Protein AF-A0A4P9VKA1-F1 (afdb_monomer_lite)

Foldseek 3Di:
DPDPPDWDWDADPVGRVDIDTDPDDDDPDDPVVVVLVVVVVVVVVVCVVVDVPDFKDKSCVVPVDDVVPDDIDMDGDDDDD

Structure (mmCIF, N/CA/C/O backbone):
data_AF-A0A4P9VKA1-F1
#
_entry.id   AF-A0A4P9VKA1-F1
#
loop_
_atom_site.group_PDB
_atom_site.id
_atom_site.type_symbol
_atom_site.label_atom_id
_atom_site.label_alt_id
_atom_site.label_comp_id
_atom_site.label_asym_id
_atom_site.label_entity_id
_atom_site.label_seq_id
_atom_site.pdbx_PDB_ins_code
_atom_site.Cartn_x
_atom_site.Cartn_y
_atom_site.Cartn_z
_atom_site.occupancy
_atom_site.B_iso_or_equiv
_atom_site.auth_seq_id
_atom_site.auth_comp_id
_atom_site.auth_asym_id
_atom_site.auth_atom_id
_atom_site.pdbx_PDB_model_num
ATOM 1 N N . MET A 1 1 ? -12.075 21.206 8.417 1.00 48.03 1 MET A N 1
ATOM 2 C CA . MET A 1 1 ? -11.612 20.006 7.695 1.00 48.03 1 MET A CA 1
ATOM 3 C C . MET A 1 1 ? -11.144 19.051 8.769 1.00 48.03 1 MET A C 1
ATOM 5 O O . MET A 1 1 ? -10.291 19.456 9.546 1.00 48.03 1 MET A O 1
ATOM 9 N N . SER A 1 2 ? -11.793 17.899 8.935 1.00 49.06 2 SER A N 1
ATOM 10 C CA . SER A 1 2 ? -11.327 16.887 9.886 1.00 49.06 2 SER A CA 1
ATOM 11 C C . SER A 1 2 ? -9.935 16.429 9.450 1.00 49.06 2 SER A C 1
ATOM 13 O O . SER A 1 2 ? -9.723 16.136 8.274 1.00 49.06 2 SER A O 1
ATOM 15 N N . GLU A 1 3 ? -8.968 16.443 10.365 1.00 57.94 3 GLU A N 1
ATOM 16 C CA . GLU A 1 3 ? -7.640 15.884 10.119 1.00 57.94 3 GLU A CA 1
ATOM 17 C C . GLU A 1 3 ? -7.779 14.382 9.853 1.00 57.94 3 GLU A C 1
ATOM 19 O O . GLU A 1 3 ? -7.901 13.576 10.773 1.00 57.94 3 GLU A O 1
ATOM 24 N N . GLN A 1 4 ? -7.749 13.974 8.588 1.00 56.69 4 GLN A N 1
ATOM 25 C CA . GLN A 1 4 ? -7.417 12.599 8.247 1.00 56.69 4 GLN A CA 1
ATOM 26 C C . GLN A 1 4 ? -5.962 12.568 7.795 1.00 56.69 4 GLN A C 1
ATOM 28 O O . GLN A 1 4 ? -5.638 12.800 6.636 1.00 56.69 4 GLN A O 1
ATOM 33 N N . SER A 1 5 ? -5.073 12.312 8.757 1.00 69.56 5 SER A N 1
ATOM 34 C CA . SER A 1 5 ? -3.674 11.990 8.482 1.00 69.56 5 SER A CA 1
ATOM 35 C C . SER A 1 5 ? -3.630 10.598 7.853 1.00 69.56 5 SER A C 1
ATOM 37 O O . SER A 1 5 ? -3.707 9.589 8.560 1.00 69.56 5 SER A O 1
ATOM 39 N N . MET A 1 6 ? -3.628 10.543 6.518 1.00 86.38 6 MET A N 1
ATOM 40 C CA . MET A 1 6 ? -3.160 9.367 5.787 1.00 86.38 6 MET A CA 1
ATOM 41 C C . MET A 1 6 ? -1.785 9.005 6.347 1.00 86.38 6 MET A C 1
ATOM 43 O O . MET A 1 6 ? -0.914 9.868 6.455 1.00 86.38 6 MET A O 1
ATOM 47 N N . LYS A 1 7 ? -1.601 7.737 6.703 1.00 91.75 7 LYS A N 1
ATOM 48 C CA . LYS A 1 7 ? -0.308 7.211 7.128 1.00 91.75 7 LYS A CA 1
ATOM 49 C C . LYS A 1 7 ? 0.231 6.292 6.051 1.00 91.75 7 LYS A C 1
ATOM 51 O O . LYS A 1 7 ? -0.526 5.535 5.450 1.00 91.75 7 LYS A O 1
ATOM 56 N N . ILE A 1 8 ? 1.533 6.375 5.829 1.00 93.25 8 ILE A N 1
ATOM 57 C CA . ILE A 1 8 ? 2.264 5.472 4.950 1.00 93.25 8 ILE A CA 1
ATOM 58 C C . ILE A 1 8 ? 3.127 4.610 5.858 1.00 93.25 8 ILE A C 1
ATOM 60 O O . ILE A 1 8 ? 3.743 5.127 6.791 1.00 93.25 8 ILE A O 1
ATOM 64 N N . PHE A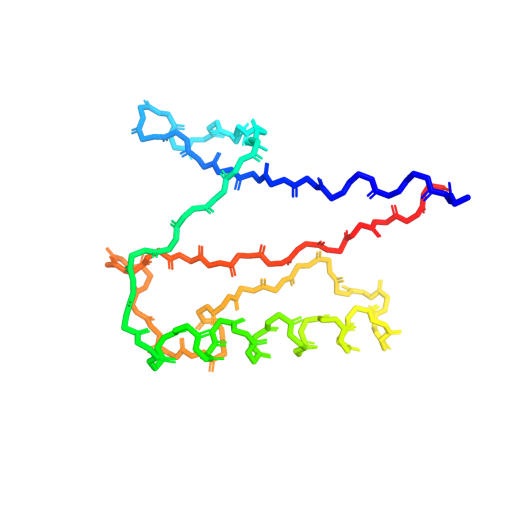 1 9 ? 3.164 3.311 5.591 1.00 93.12 9 PHE A N 1
ATOM 65 C CA . PHE A 1 9 ? 3.996 2.378 6.330 1.00 93.12 9 PHE A CA 1
ATOM 66 C C . PHE A 1 9 ? 4.828 1.530 5.373 1.00 93.12 9 PHE A C 1
ATOM 68 O O . PHE A 1 9 ? 4.396 1.255 4.256 1.00 93.12 9 PHE A O 1
ATOM 75 N N . GLY A 1 10 ? 6.003 1.105 5.826 1.00 91.00 10 GLY A N 1
ATOM 76 C CA . GLY A 1 10 ? 6.867 0.174 5.106 1.00 91.00 10 GLY A CA 1
ATOM 77 C C . GLY A 1 10 ? 7.704 -0.656 6.070 1.00 91.00 10 GLY A C 1
ATOM 78 O O . GLY A 1 10 ? 7.872 -0.280 7.230 1.00 91.00 10 GLY A O 1
ATOM 79 N N . TYR A 1 11 ? 8.218 -1.788 5.604 1.00 87.00 11 TYR A N 1
ATOM 80 C CA . TYR A 1 11 ? 9.091 -2.650 6.398 1.00 87.00 11 TYR A CA 1
ATOM 81 C C . TYR A 1 11 ? 10.555 -2.251 6.234 1.00 87.00 11 TYR A C 1
ATOM 83 O O . TYR A 1 11 ? 10.978 -1.805 5.164 1.00 87.00 11 TYR A O 1
ATOM 91 N N . SER A 1 12 ? 11.332 -2.407 7.304 1.00 82.06 12 SER A N 1
ATOM 92 C CA . SER A 1 12 ? 12.783 -2.256 7.225 1.00 82.06 12 SER A CA 1
ATOM 93 C C . SER A 1 12 ? 13.406 -3.461 6.519 1.00 82.06 12 SER A C 1
ATOM 95 O O . SER A 1 12 ? 13.051 -4.603 6.796 1.00 82.06 12 SER A O 1
ATOM 97 N N . ASN A 1 13 ? 14.402 -3.219 5.666 1.00 77.31 13 ASN A N 1
ATOM 98 C CA . ASN A 1 13 ? 15.213 -4.303 5.103 1.00 77.31 13 ASN A CA 1
ATOM 99 C C . ASN A 1 13 ? 16.107 -4.968 6.164 1.00 77.31 13 ASN A C 1
ATOM 101 O O . ASN A 1 13 ? 16.463 -6.134 6.019 1.00 77.31 13 ASN A O 1
ATOM 105 N N . ASP A 1 14 ? 16.475 -4.227 7.214 1.00 81.88 14 ASP A N 1
ATOM 106 C CA . ASP A 1 14 ? 17.335 -4.719 8.298 1.00 81.88 14 ASP A CA 1
ATOM 107 C C . ASP A 1 14 ? 16.544 -5.485 9.373 1.00 81.88 14 ASP A C 1
ATOM 109 O O . ASP A 1 14 ? 17.123 -6.251 10.142 1.00 81.88 14 ASP A O 1
ATOM 113 N N . ASP A 1 15 ? 15.226 -5.273 9.430 1.00 81.31 15 ASP A N 1
ATOM 114 C CA . ASP A 1 15 ? 14.302 -5.958 10.333 1.00 81.31 15 ASP A CA 1
ATOM 115 C C . ASP A 1 15 ? 12.921 -6.069 9.670 1.00 81.31 15 ASP A C 1
ATOM 117 O O . ASP A 1 15 ? 12.102 -5.147 9.746 1.00 81.31 15 ASP A O 1
ATOM 121 N N . SER A 1 16 ? 12.681 -7.204 9.008 1.00 76.69 16 SER A N 1
ATOM 122 C CA . SER A 1 16 ? 11.460 -7.456 8.232 1.00 76.69 16 SER A CA 1
ATOM 123 C C . SER A 1 16 ? 10.188 -7.512 9.080 1.00 76.69 16 SER A C 1
ATOM 125 O O . SER A 1 16 ? 9.095 -7.474 8.526 1.00 76.69 16 SER A O 1
ATOM 127 N N . GLU A 1 17 ? 10.308 -7.590 10.407 1.00 82.25 17 GLU A N 1
ATOM 128 C CA . GLU A 1 17 ? 9.172 -7.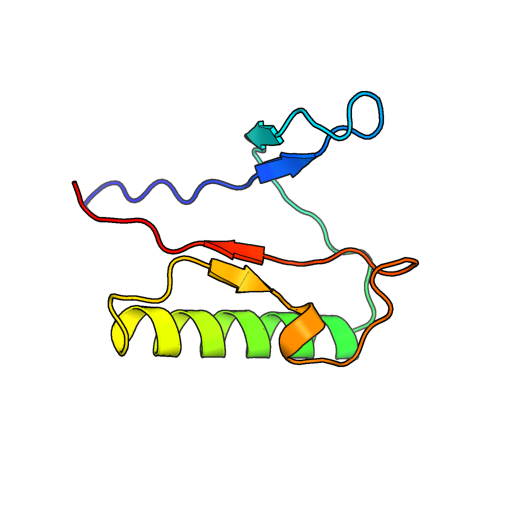610 11.334 1.00 82.25 17 GLU A CA 1
ATOM 129 C C . GLU A 1 17 ? 8.800 -6.202 11.826 1.00 82.25 17 GLU A C 1
ATOM 131 O O . GLU A 1 17 ? 7.703 -5.983 12.347 1.00 82.25 17 GLU A O 1
ATOM 136 N N . THR A 1 18 ? 9.690 -5.219 11.645 1.00 85.31 18 THR A N 1
ATOM 137 C CA . THR A 1 18 ? 9.459 -3.845 12.094 1.00 85.31 18 THR A CA 1
ATOM 138 C C . THR A 1 18 ? 8.812 -3.004 10.994 1.00 85.31 18 THR A C 1
ATOM 140 O O . THR A 1 18 ? 9.441 -2.620 10.005 1.00 85.31 18 THR A O 1
ATOM 143 N N . LEU A 1 19 ? 7.544 -2.656 11.224 1.00 88.25 19 LEU A N 1
ATOM 144 C CA . LEU A 1 19 ? 6.782 -1.696 10.428 1.00 88.25 19 LEU A CA 1
ATOM 145 C C . LEU A 1 19 ? 7.138 -0.254 10.833 1.00 88.25 19 LEU A C 1
ATOM 147 O O . LEU A 1 19 ? 7.026 0.123 12.001 1.00 88.25 19 LEU A O 1
ATOM 151 N N . LEU A 1 20 ? 7.532 0.571 9.865 1.00 91.94 20 LEU A N 1
ATOM 152 C CA . LEU A 1 20 ? 7.951 1.960 10.053 1.00 91.94 20 LEU A CA 1
ATOM 153 C C . LEU A 1 20 ? 6.932 2.930 9.444 1.00 91.94 20 LEU A C 1
ATOM 155 O O . LEU A 1 20 ? 6.520 2.751 8.301 1.00 91.94 20 LEU A O 1
ATOM 159 N N . GLU A 1 21 ? 6.560 3.986 10.176 1.00 92.88 21 GLU A N 1
ATOM 160 C CA . GLU A 1 21 ? 5.768 5.101 9.630 1.00 92.88 21 GLU A CA 1
ATOM 161 C C . GLU A 1 21 ? 6.661 5.985 8.740 1.00 92.88 21 GLU A C 1
ATOM 163 O O . GLU A 1 21 ? 7.721 6.456 9.160 1.00 92.88 21 GLU A O 1
ATOM 168 N N . MET A 1 22 ? 6.233 6.209 7.500 1.00 92.50 22 MET A N 1
ATOM 169 C CA . MET A 1 22 ? 6.980 6.913 6.460 1.00 92.50 22 MET A CA 1
ATOM 170 C C . MET A 1 22 ? 6.340 8.264 6.138 1.00 92.50 22 MET A C 1
ATOM 172 O O . MET A 1 22 ? 5.127 8.443 6.232 1.00 92.50 22 MET A O 1
ATOM 176 N N . LYS A 1 23 ? 7.165 9.222 5.701 1.00 93.38 23 LYS A N 1
ATOM 177 C CA . LYS A 1 23 ? 6.691 10.534 5.226 1.00 93.38 23 LYS A CA 1
ATOM 178 C C . LYS A 1 23 ? 6.377 10.567 3.731 1.00 93.38 23 LYS A C 1
ATOM 180 O O . LYS A 1 23 ? 5.629 11.435 3.297 1.00 93.38 23 LYS A O 1
ATOM 185 N N . GLU A 1 24 ? 6.967 9.663 2.955 1.00 92.31 24 GLU A N 1
ATOM 186 C CA . GLU A 1 24 ? 6.843 9.615 1.498 1.00 92.31 24 GLU A CA 1
ATOM 187 C C . GLU A 1 24 ? 6.997 8.183 0.976 1.00 92.31 24 GLU A C 1
ATOM 189 O O . GLU A 1 24 ? 7.616 7.345 1.631 1.00 92.31 24 GLU A O 1
ATOM 194 N N . VAL A 1 25 ? 6.454 7.922 -0.214 1.00 92.19 25 VAL A N 1
ATOM 195 C CA . VAL A 1 25 ? 6.640 6.686 -0.987 1.00 92.19 25 VAL A CA 1
ATOM 196 C C . VAL A 1 25 ? 6.971 7.056 -2.433 1.00 92.19 25 VAL A C 1
ATOM 198 O O . VAL A 1 25 ? 6.408 8.006 -2.975 1.00 92.19 25 VAL A O 1
ATOM 201 N N . SER A 1 26 ? 7.899 6.329 -3.055 1.00 94.50 26 SER A N 1
ATOM 202 C CA . SER A 1 26 ? 8.276 6.500 -4.464 1.00 94.50 26 SER A CA 1
ATOM 203 C C . SER A 1 26 ? 8.159 5.169 -5.199 1.00 94.50 26 SER A C 1
ATOM 205 O O . SER A 1 26 ? 8.676 4.162 -4.724 1.00 94.50 26 SER A O 1
ATOM 207 N N . PHE A 1 27 ? 7.528 5.173 -6.374 1.00 93.44 27 PHE A N 1
ATOM 208 C CA . PHE A 1 27 ? 7.392 3.990 -7.225 1.00 93.44 27 PHE A CA 1
ATOM 209 C C . PHE A 1 27 ? 8.392 4.040 -8.382 1.00 93.44 27 PHE A C 1
ATOM 211 O O . PHE A 1 27 ? 8.355 4.957 -9.204 1.00 93.44 27 PHE A O 1
ATOM 218 N N . LEU A 1 28 ? 9.262 3.032 -8.473 1.00 94.75 28 LEU A N 1
ATOM 219 C CA . LEU A 1 28 ? 10.069 2.774 -9.663 1.00 94.75 28 LEU A CA 1
ATOM 220 C C . LEU A 1 28 ? 9.355 1.718 -10.510 1.00 94.75 28 LEU A C 1
ATOM 222 O O . LEU A 1 28 ? 9.517 0.525 -10.282 1.00 94.75 28 LEU A O 1
ATOM 226 N N . ALA A 1 29 ? 8.538 2.163 -11.461 1.00 91.94 29 ALA A N 1
ATOM 227 C CA . ALA A 1 29 ? 7.670 1.279 -12.229 1.00 91.94 29 ALA A CA 1
ATOM 228 C C . ALA A 1 29 ? 7.444 1.789 -13.660 1.00 91.94 29 ALA A C 1
ATOM 230 O O . ALA A 1 29 ? 7.689 2.958 -13.974 1.00 91.94 29 ALA A O 1
ATOM 231 N N . THR A 1 30 ? 6.968 0.909 -14.543 1.00 95.00 30 THR A N 1
ATOM 232 C CA . THR A 1 30 ? 6.534 1.302 -15.890 1.00 95.00 30 THR A CA 1
ATOM 233 C C . THR A 1 30 ? 5.194 2.049 -15.825 1.00 95.00 30 THR A C 1
ATOM 235 O O . THR A 1 30 ? 4.447 1.910 -14.855 1.00 95.00 30 THR A O 1
ATOM 238 N N . PRO A 1 31 ? 4.820 2.807 -16.874 1.00 97.38 31 PRO A N 1
ATOM 239 C CA . PRO A 1 31 ? 3.504 3.444 -16.935 1.00 97.38 31 PRO A CA 1
ATOM 240 C C . PRO A 1 31 ? 2.317 2.474 -16.855 1.00 97.38 31 PRO A C 1
ATOM 242 O O . PRO A 1 31 ? 1.221 2.904 -16.524 1.00 97.38 31 PRO A O 1
ATOM 245 N N . GLU A 1 32 ? 2.503 1.204 -17.215 1.00 94.81 32 GLU A N 1
ATOM 246 C CA . GLU A 1 32 ? 1.472 0.166 -17.110 1.00 94.81 32 GLU A CA 1
ATOM 247 C C . GLU A 1 32 ? 1.211 -0.191 -15.648 1.00 94.81 32 GLU A C 1
ATOM 249 O O . GLU A 1 32 ? 0.103 0.026 -15.171 1.00 94.81 32 GLU A O 1
ATOM 254 N N . ILE A 1 33 ? 2.261 -0.554 -14.907 1.00 93.50 33 ILE A N 1
ATOM 255 C CA . ILE A 1 33 ? 2.172 -0.851 -13.472 1.00 93.50 33 ILE A CA 1
ATOM 256 C C . ILE A 1 33 ? 1.622 0.346 -12.683 1.00 93.50 33 ILE A C 1
ATOM 258 O O . ILE A 1 33 ? 0.808 0.183 -11.782 1.00 93.50 33 ILE A O 1
ATOM 262 N N . LEU A 1 34 ? 2.000 1.582 -13.038 1.00 95.94 34 LEU A N 1
ATOM 263 C CA . LEU A 1 34 ? 1.438 2.773 -12.386 1.00 95.94 34 LEU A CA 1
ATOM 264 C C . LEU A 1 34 ? -0.081 2.909 -12.589 1.00 95.94 34 LEU A C 1
ATOM 266 O O . LEU A 1 34 ? -0.762 3.432 -11.707 1.00 95.94 34 LEU A O 1
ATOM 270 N N . ARG A 1 35 ? -0.620 2.463 -13.734 1.00 96.69 35 ARG A N 1
ATOM 271 C CA . ARG A 1 35 ? -2.074 2.441 -13.962 1.00 96.69 35 ARG A CA 1
ATOM 272 C C . ARG A 1 35 ? -2.739 1.338 -13.154 1.00 96.69 35 ARG A C 1
ATOM 274 O O . ARG A 1 35 ? -3.758 1.618 -12.541 1.00 96.69 35 ARG A O 1
ATOM 281 N N . GLU A 1 36 ? -2.141 0.154 -13.089 1.00 95.38 36 GLU A N 1
ATOM 282 C CA . GLU A 1 36 ? -2.650 -0.946 -12.261 1.00 95.38 36 GLU A CA 1
ATOM 283 C C . GLU A 1 36 ? -2.693 -0.553 -10.778 1.00 95.38 36 GLU A C 1
ATOM 285 O O . GLU A 1 36 ? -3.704 -0.768 -10.114 1.00 95.38 36 GLU A O 1
ATOM 290 N N . ILE A 1 37 ? -1.651 0.110 -10.257 1.00 95.44 37 ILE A N 1
ATOM 291 C CA . ILE A 1 37 ? -1.645 0.639 -8.880 1.00 95.44 37 ILE A CA 1
ATOM 292 C C . ILE A 1 37 ? -2.795 1.634 -8.682 1.00 95.44 37 ILE A C 1
ATOM 294 O O . ILE A 1 37 ? -3.477 1.599 -7.659 1.00 95.44 37 ILE A O 1
ATOM 298 N N . ALA A 1 38 ? -3.037 2.524 -9.649 1.00 96.62 38 ALA A N 1
ATOM 299 C CA . ALA A 1 38 ? -4.151 3.463 -9.566 1.00 96.62 38 ALA A CA 1
ATOM 300 C C . ALA A 1 38 ? -5.511 2.742 -9.579 1.00 96.62 38 ALA A C 1
ATOM 302 O O . ALA A 1 38 ? -6.380 3.077 -8.777 1.00 96.62 38 ALA A O 1
ATOM 303 N N . GLU A 1 39 ? -5.687 1.741 -10.444 1.00 97.12 39 GLU A N 1
ATOM 304 C CA . GLU A 1 39 ? -6.896 0.912 -10.509 1.00 97.12 39 GLU A CA 1
ATOM 305 C C . GLU A 1 39 ? -7.138 0.157 -9.198 1.00 97.12 39 GLU A C 1
ATOM 307 O O . GLU A 1 39 ? -8.256 0.165 -8.684 1.00 97.12 39 GLU A O 1
ATOM 312 N N . PHE A 1 40 ? -6.086 -0.409 -8.607 1.00 96.56 40 PHE A N 1
ATOM 313 C CA . PHE A 1 40 ? -6.141 -1.031 -7.289 1.00 96.56 40 PHE A CA 1
ATOM 314 C C . PHE A 1 40 ? -6.610 -0.055 -6.208 1.00 96.56 40 PHE A C 1
ATOM 316 O O . PHE A 1 40 ? -7.556 -0.356 -5.487 1.00 96.56 40 PHE A O 1
ATOM 323 N N . LEU A 1 41 ? -6.005 1.134 -6.112 1.00 96.25 41 LEU A N 1
ATOM 324 C CA . LEU A 1 41 ? -6.380 2.121 -5.094 1.00 96.25 41 LEU A CA 1
ATOM 325 C C . LEU A 1 41 ? -7.844 2.567 -5.231 1.00 96.25 41 LEU A C 1
ATOM 327 O O . LEU A 1 41 ? -8.522 2.761 -4.219 1.00 96.25 41 LEU A O 1
ATOM 331 N N . MET A 1 42 ? -8.340 2.695 -6.465 1.00 97.06 42 MET A N 1
ATOM 332 C CA . MET A 1 42 ? -9.749 2.996 -6.734 1.00 97.06 42 MET A CA 1
ATOM 333 C C . MET A 1 42 ? -10.664 1.850 -6.285 1.00 97.06 42 MET A C 1
ATOM 335 O O . MET A 1 42 ? -11.628 2.091 -5.558 1.00 97.06 42 MET A O 1
ATOM 339 N N . ALA A 1 43 ? -10.335 0.605 -6.642 1.00 95.88 43 ALA A N 1
ATOM 340 C CA . ALA A 1 43 ? -11.100 -0.572 -6.228 1.00 95.88 43 ALA A CA 1
ATOM 341 C C . ALA A 1 43 ? -11.118 -0.740 -4.698 1.00 95.88 43 ALA A C 1
ATOM 343 O O . ALA A 1 43 ? -12.151 -1.081 -4.117 1.00 95.88 43 ALA A O 1
ATOM 344 N N . SER A 1 44 ? -10.000 -0.453 -4.028 1.00 95.81 44 SER A N 1
ATOM 345 C CA . SER A 1 44 ? -9.915 -0.485 -2.570 1.00 95.81 44 SER A CA 1
ATOM 346 C C . SER A 1 44 ? -10.822 0.544 -1.909 1.00 95.81 44 SER A C 1
ATOM 348 O O . SER A 1 44 ? -11.507 0.208 -0.943 1.00 95.81 44 SER A O 1
ATOM 350 N N . ALA A 1 45 ? -10.877 1.771 -2.436 1.00 95.06 45 ALA A N 1
ATOM 351 C CA . ALA A 1 45 ? -11.788 2.798 -1.934 1.00 95.06 45 ALA A CA 1
ATOM 352 C C . ALA A 1 45 ? -13.254 2.340 -2.037 1.00 95.06 45 ALA A C 1
ATOM 354 O O . ALA A 1 45 ? -13.962 2.317 -1.029 1.00 95.06 45 ALA A O 1
ATOM 355 N N . GLU A 1 46 ? -13.678 1.864 -3.213 1.00 95.75 46 GLU A N 1
ATOM 356 C CA . GLU A 1 46 ? -15.035 1.339 -3.431 1.00 95.75 46 GLU A CA 1
ATOM 357 C C . GLU A 1 46 ? -15.358 0.163 -2.493 1.00 95.75 46 GLU A C 1
ATOM 359 O O . GLU A 1 46 ? -16.469 0.040 -1.956 1.00 95.75 46 GLU A O 1
ATOM 364 N N . LYS A 1 47 ? -14.381 -0.719 -2.254 1.00 95.06 47 LYS A N 1
ATOM 365 C CA . LYS A 1 47 ? -14.564 -1.870 -1.372 1.00 95.06 47 LYS A CA 1
ATOM 366 C C . LYS A 1 47 ? -14.677 -1.460 0.095 1.00 95.06 47 LYS A C 1
ATOM 368 O O . LYS A 1 47 ? -15.542 -1.983 0.795 1.00 95.06 47 LYS A O 1
ATOM 373 N N . PHE A 1 48 ? -13.859 -0.517 0.559 1.00 93.94 48 PHE A N 1
ATOM 374 C CA . PHE A 1 48 ? -13.940 -0.003 1.926 1.00 93.94 48 PHE A CA 1
ATOM 375 C C . PHE A 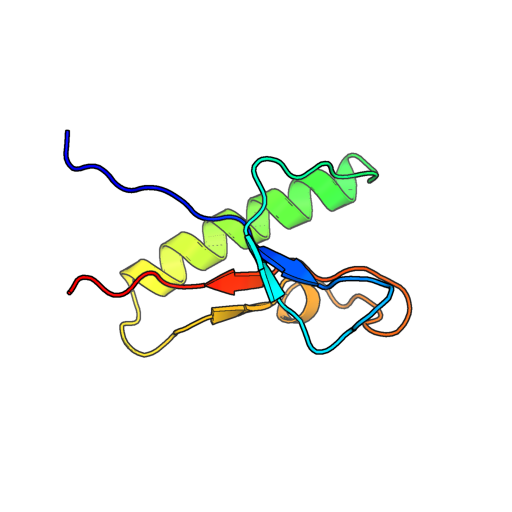1 48 ? -15.233 0.775 2.186 1.00 93.94 48 PHE A C 1
ATOM 377 O O . PHE A 1 48 ? -15.741 0.722 3.305 1.00 93.94 48 PHE A O 1
ATOM 384 N N . GLU A 1 49 ? -15.796 1.452 1.187 1.00 93.19 49 GLU A N 1
ATOM 385 C CA . GLU A 1 49 ? -17.095 2.127 1.303 1.00 93.19 49 GLU A CA 1
ATOM 386 C C . GLU A 1 49 ? -18.268 1.137 1.366 1.00 93.19 49 GLU A C 1
ATOM 388 O O . GLU A 1 49 ? -19.231 1.349 2.104 1.00 93.19 49 GLU A O 1
ATOM 393 N N . SER A 1 50 ? -18.191 0.044 0.602 1.00 94.00 50 SER A N 1
ATOM 394 C CA . SER A 1 50 ? -19.290 -0.920 0.461 1.00 94.00 50 SER A CA 1
ATOM 395 C C . SER A 1 50 ? -19.280 -2.060 1.485 1.00 94.00 50 SER A C 1
ATOM 397 O O . SER A 1 50 ? -20.330 -2.655 1.740 1.00 94.00 50 SER A O 1
ATOM 399 N N . ASP A 1 51 ? -18.129 -2.380 2.081 1.00 90.88 51 ASP A N 1
ATOM 400 C CA . ASP A 1 51 ? -17.962 -3.518 2.984 1.00 90.88 51 ASP A CA 1
ATOM 401 C C . ASP A 1 51 ? -17.216 -3.132 4.270 1.00 90.88 51 ASP A C 1
ATOM 403 O O . ASP A 1 51 ? -16.015 -2.851 4.292 1.00 90.88 51 ASP A O 1
ATOM 407 N N . ASN A 1 52 ? -17.938 -3.155 5.390 1.00 84.12 52 ASN A N 1
ATOM 408 C CA . ASN A 1 52 ? -17.379 -2.849 6.707 1.00 84.12 52 ASN A CA 1
ATOM 409 C C . ASN A 1 52 ? -16.534 -3.971 7.315 1.00 84.12 52 ASN A C 1
ATOM 411 O O . ASN A 1 52 ? -15.993 -3.771 8.395 1.00 84.12 52 ASN A O 1
ATOM 415 N N . LYS A 1 53 ? -16.420 -5.125 6.651 1.00 89.19 53 LYS A N 1
ATOM 416 C CA . LYS A 1 53 ? -15.611 -6.254 7.128 1.00 89.19 53 LYS A CA 1
ATOM 417 C C . LYS A 1 53 ? -14.258 -6.377 6.433 1.00 89.19 53 LYS A C 1
ATOM 419 O O . LYS A 1 53 ? -13.507 -7.289 6.762 1.00 89.19 53 LYS A O 1
ATOM 424 N N . VAL A 1 54 ? -13.974 -5.534 5.440 1.00 90.69 54 VAL A N 1
ATOM 425 C CA . VAL A 1 54 ? -12.669 -5.535 4.776 1.00 90.69 54 VAL A CA 1
ATOM 426 C C . VAL A 1 54 ? -11.746 -4.558 5.482 1.00 90.69 54 VAL A C 1
ATOM 428 O O . VAL A 1 54 ? -11.970 -3.348 5.443 1.00 90.69 54 VAL A O 1
ATOM 431 N N . ASP A 1 55 ? -10.696 -5.111 6.083 1.00 91.62 55 ASP A N 1
ATOM 432 C CA . ASP A 1 55 ? -9.705 -4.351 6.844 1.00 91.62 55 ASP A CA 1
ATOM 433 C C . ASP A 1 55 ? -8.493 -3.959 5.989 1.00 91.62 55 ASP A C 1
ATOM 435 O O . ASP A 1 55 ? -7.889 -2.913 6.209 1.00 91.62 55 ASP A O 1
ATOM 439 N N . HIS A 1 56 ? -8.130 -4.776 5.000 1.00 94.56 56 HIS A N 1
ATOM 440 C CA . HIS A 1 56 ? -7.037 -4.498 4.071 1.00 94.56 56 HIS A CA 1
ATOM 441 C C . HIS A 1 56 ? -7.221 -5.257 2.755 1.00 94.56 56 HIS A C 1
ATOM 443 O O . HIS A 1 56 ? -7.981 -6.223 2.680 1.00 94.56 56 HIS A O 1
ATOM 449 N N . LEU A 1 57 ? -6.527 -4.794 1.720 1.00 95.50 57 LEU A N 1
ATOM 450 C CA . LEU A 1 57 ? -6.458 -5.414 0.398 1.00 95.50 57 LEU A CA 1
ATOM 451 C C . LEU A 1 57 ? -5.017 -5.341 -0.096 1.00 95.50 57 LEU A C 1
ATOM 453 O O . LEU A 1 57 ? -4.359 -4.318 0.118 1.00 95.50 57 LEU A O 1
ATOM 457 N N . HIS A 1 58 ? -4.560 -6.399 -0.760 1.00 94.94 58 HIS A N 1
ATOM 458 C CA . HIS A 1 58 ? -3.226 -6.488 -1.345 1.00 94.94 58 HIS A CA 1
ATOM 459 C C . HIS A 1 58 ? -3.291 -6.290 -2.858 1.00 94.94 58 HIS A C 1
ATOM 461 O O . HIS A 1 58 ? -4.158 -6.864 -3.512 1.00 94.94 58 HIS A O 1
ATOM 467 N N . PHE A 1 59 ? -2.367 -5.520 -3.428 1.00 94.50 59 PHE A N 1
ATOM 468 C CA . PHE A 1 59 ? -2.280 -5.301 -4.874 1.00 94.50 59 PHE A CA 1
ATOM 469 C C . PHE A 1 59 ? -2.085 -6.620 -5.634 1.00 94.50 59 PHE A C 1
ATOM 471 O O . PHE A 1 59 ? -2.732 -6.851 -6.659 1.00 94.50 59 PHE A O 1
ATOM 478 N N . GLN A 1 60 ? -1.277 -7.525 -5.076 1.00 91.31 60 GLN A N 1
ATOM 479 C CA . GLN A 1 60 ? -1.015 -8.842 -5.664 1.00 91.31 60 GLN A CA 1
ATOM 480 C C . GLN A 1 60 ? -2.247 -9.751 -5.805 1.00 91.31 60 GLN A C 1
ATOM 482 O O . GLN A 1 60 ? -2.247 -10.650 -6.644 1.00 91.31 60 GLN A O 1
ATOM 487 N N . ASP A 1 61 ? -3.311 -9.515 -5.028 1.00 89.12 61 ASP A N 1
ATOM 488 C CA . ASP A 1 61 ? -4.552 -10.295 -5.133 1.00 89.12 61 ASP A CA 1
ATOM 489 C C . ASP A 1 61 ? -5.344 -9.943 -6.408 1.00 89.12 61 ASP A C 1
ATOM 491 O O . ASP A 1 61 ? -6.182 -10.726 -6.862 1.00 89.12 61 ASP A O 1
ATOM 495 N N . PHE A 1 62 ? -5.098 -8.761 -6.984 1.00 86.06 62 PHE A N 1
ATOM 496 C CA . PHE A 1 62 ? -5.819 -8.225 -8.144 1.00 86.06 62 PHE A CA 1
ATOM 497 C C . PHE A 1 62 ? -5.054 -8.447 -9.444 1.00 86.06 62 PHE A C 1
ATOM 499 O O . PHE A 1 62 ? -5.638 -8.807 -10.468 1.00 86.06 62 PHE A O 1
ATOM 506 N N . PHE A 1 63 ? -3.743 -8.241 -9.394 1.00 84.25 63 PHE A N 1
ATOM 507 C CA . PHE A 1 63 ? -2.848 -8.341 -10.532 1.00 84.25 63 PHE A CA 1
ATOM 508 C C . PHE A 1 63 ? -1.833 -9.415 -10.172 1.00 84.25 63 PHE A C 1
ATOM 510 O O . PHE A 1 63 ? -1.057 -9.227 -9.248 1.00 84.25 63 PHE A O 1
ATOM 517 N N . ASN A 1 64 ? -1.911 -10.569 -10.840 1.00 75.44 64 ASN A N 1
ATOM 518 C CA . ASN A 1 64 ? -1.170 -11.803 -10.550 1.00 75.44 64 ASN A CA 1
ATOM 519 C C . ASN A 1 64 ? 0.363 -11.623 -10.674 1.00 75.44 64 ASN A C 1
ATOM 521 O O . ASN A 1 64 ? 0.975 -12.119 -11.624 1.00 75.44 64 ASN A O 1
ATOM 525 N N . ILE A 1 65 ? 0.958 -10.888 -9.734 1.00 80.38 65 ILE A N 1
ATOM 526 C CA . ILE A 1 65 ? 2.393 -10.621 -9.599 1.00 80.38 65 ILE A CA 1
ATOM 527 C C . ILE A 1 65 ? 3.057 -11.691 -8.734 1.00 80.38 65 ILE A C 1
ATOM 529 O O . ILE A 1 65 ? 2.384 -12.451 -8.035 1.00 80.38 65 ILE A O 1
ATOM 533 N N . ASN A 1 66 ? 4.387 -11.783 -8.798 1.00 79.69 66 ASN A N 1
ATOM 534 C CA . ASN A 1 66 ? 5.116 -12.768 -8.009 1.00 79.69 66 ASN A CA 1
ATOM 535 C C . ASN A 1 66 ? 5.515 -12.170 -6.645 1.00 79.69 66 ASN A C 1
ATOM 537 O O . ASN A 1 66 ? 6.424 -11.340 -6.616 1.00 79.69 66 ASN A O 1
ATOM 541 N N . PRO A 1 67 ? 4.936 -12.628 -5.517 1.00 73.19 67 PRO A N 1
ATOM 542 C CA . PRO A 1 67 ? 5.223 -12.082 -4.186 1.00 73.19 67 PRO A CA 1
ATOM 543 C C . PRO A 1 67 ? 6.673 -12.290 -3.727 1.00 73.19 67 PRO A C 1
ATOM 545 O O . PRO A 1 67 ? 7.131 -11.637 -2.795 1.00 73.19 67 PRO A O 1
ATOM 548 N N . GLU A 1 68 ? 7.409 -13.213 -4.352 1.00 77.44 68 GLU A N 1
ATOM 549 C CA . GLU A 1 68 ? 8.822 -13.452 -4.038 1.00 77.44 68 GLU A CA 1
ATOM 550 C C . GLU A 1 68 ? 9.765 -12.463 -4.744 1.00 77.44 68 GLU A C 1
ATOM 552 O O . GLU A 1 68 ? 10.957 -12.426 -4.435 1.00 77.44 68 GLU A O 1
ATOM 557 N N . ILE A 1 69 ? 9.262 -11.696 -5.718 1.00 79.50 69 ILE A N 1
ATOM 558 C CA . ILE A 1 69 ? 10.075 -10.850 -6.607 1.00 79.50 69 ILE A CA 1
ATOM 559 C C . ILE A 1 69 ? 9.598 -9.397 -6.589 1.00 79.50 69 ILE A C 1
ATOM 561 O O . ILE A 1 69 ? 10.426 -8.485 -6.544 1.00 79.50 69 ILE A O 1
ATOM 565 N N . ASP A 1 70 ? 8.287 -9.182 -6.635 1.00 84.62 70 ASP A N 1
ATOM 566 C CA . A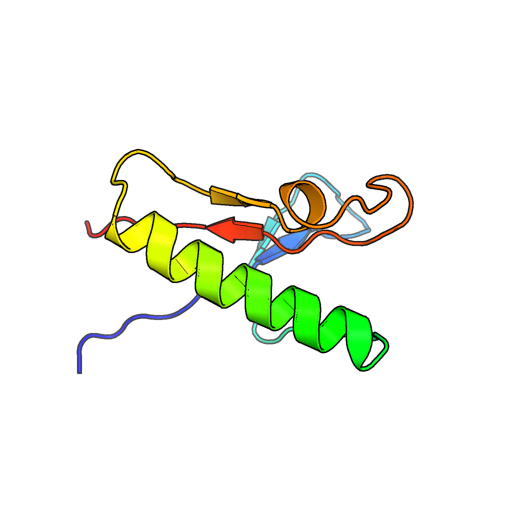SP A 1 70 ? 7.680 -7.869 -6.807 1.00 84.62 7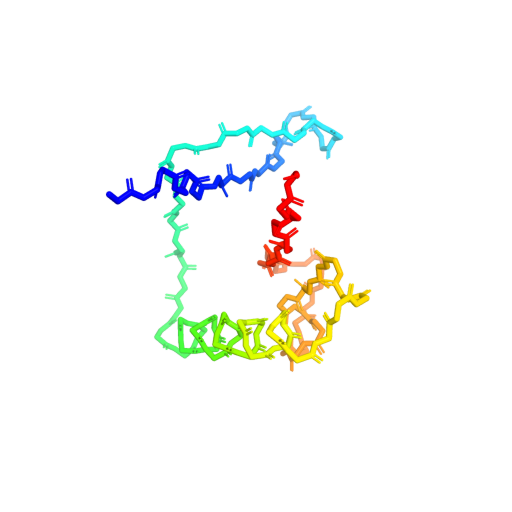0 ASP A CA 1
ATOM 567 C C . ASP A 1 70 ? 7.215 -7.300 -5.455 1.00 84.62 70 ASP A C 1
ATOM 569 O O . ASP A 1 70 ? 6.650 -8.031 -4.638 1.00 84.62 70 ASP A O 1
ATOM 573 N N . PRO A 1 71 ? 7.435 -5.999 -5.185 1.00 87.75 71 PRO A N 1
ATOM 574 C CA . PRO A 1 71 ? 6.926 -5.369 -3.976 1.00 87.75 71 PRO A CA 1
ATOM 575 C C . PRO A 1 71 ? 5.399 -5.276 -4.023 1.00 87.75 71 PRO A C 1
ATOM 577 O O . PRO A 1 71 ? 4.818 -4.911 -5.046 1.00 87.75 71 PRO A O 1
ATOM 580 N N . ASP A 1 72 ? 4.756 -5.532 -2.889 1.00 90.56 72 ASP A N 1
ATOM 581 C CA . ASP A 1 72 ? 3.308 -5.406 -2.759 1.00 90.56 72 ASP A CA 1
ATOM 582 C C . ASP A 1 72 ? 2.897 -3.995 -2.306 1.00 90.56 72 ASP A C 1
ATOM 584 O O . ASP A 1 72 ? 3.625 -3.301 -1.587 1.00 90.56 72 ASP A O 1
ATOM 588 N N . VAL A 1 73 ? 1.700 -3.574 -2.713 1.00 93.19 73 VAL A N 1
ATOM 589 C CA . VAL A 1 73 ? 1.061 -2.334 -2.263 1.00 93.19 73 VAL A CA 1
ATOM 590 C C . VAL A 1 73 ? -0.200 -2.714 -1.507 1.00 93.19 73 VAL A C 1
ATOM 592 O O . VAL A 1 73 ? -1.132 -3.276 -2.072 1.00 93.19 73 VAL A O 1
ATOM 595 N N . ILE A 1 74 ? -0.243 -2.385 -0.219 1.00 94.50 74 ILE A N 1
ATOM 596 C CA . ILE A 1 74 ? -1.346 -2.771 0.660 1.00 94.50 74 ILE A CA 1
ATOM 597 C C . ILE A 1 74 ? -2.152 -1.527 1.013 1.00 94.50 74 ILE A C 1
ATOM 599 O O . ILE A 1 74 ? -1.628 -0.561 1.568 1.00 94.50 74 ILE A O 1
ATOM 603 N N . SER A 1 75 ? -3.448 -1.556 0.718 1.00 95.06 75 SER A N 1
ATOM 604 C CA . SER A 1 75 ? -4.392 -0.557 1.218 1.00 95.06 75 SER A CA 1
ATOM 605 C C . SER A 1 75 ? -5.018 -1.069 2.509 1.00 95.06 75 SER A C 1
ATOM 607 O O . SER A 1 75 ? -5.480 -2.207 2.549 1.00 95.06 75 SER A O 1
ATOM 609 N N . VAL A 1 76 ? -5.053 -0.239 3.551 1.00 94.19 76 VAL A N 1
ATOM 610 C CA . VAL A 1 76 ? -5.601 -0.597 4.868 1.00 94.19 76 VAL A CA 1
ATOM 611 C C . VAL A 1 76 ? -6.727 0.369 5.211 1.00 94.19 76 VAL A C 1
ATOM 613 O O . VAL A 1 76 ? -6.559 1.588 5.117 1.00 94.19 76 VAL A O 1
ATOM 616 N N . LYS A 1 77 ? -7.882 -0.167 5.609 1.00 92.56 77 LYS A N 1
ATOM 617 C CA . LYS A 1 77 ? -9.036 0.630 6.009 1.00 92.56 77 LYS A CA 1
ATOM 618 C C . LYS A 1 77 ? -8.755 1.270 7.361 1.00 92.56 77 LYS A C 1
ATOM 620 O O . LYS A 1 77 ? -8.521 0.592 8.360 1.00 92.56 77 LYS A O 1
ATOM 625 N N . LYS A 1 78 ? -8.813 2.599 7.408 1.00 87.31 78 LYS A N 1
ATOM 626 C CA . LYS A 1 78 ? -8.814 3.326 8.676 1.00 87.31 78 LYS A CA 1
ATOM 627 C C . LYS A 1 78 ? -10.190 3.164 9.318 1.00 87.31 78 LYS A C 1
ATOM 629 O O . LYS A 1 78 ? -11.182 3.619 8.754 1.00 87.31 78 LYS A O 1
ATOM 634 N N . LEU A 1 79 ? -10.245 2.520 10.479 1.00 79.88 79 LEU A N 1
ATOM 635 C CA . LEU A 1 79 ? -11.452 2.512 11.298 1.00 79.88 79 LEU A CA 1
ATOM 636 C C . LEU A 1 79 ? -11.625 3.905 11.917 1.00 79.88 79 LEU A C 1
ATOM 638 O O . LEU A 1 79 ? -10.651 4.515 12.361 1.00 79.88 79 LEU A O 1
ATOM 642 N N . GLU A 1 80 ? -12.844 4.435 11.875 1.00 68.44 80 GLU A N 1
ATOM 643 C CA . GLU A 1 80 ? -13.187 5.618 12.662 1.00 68.44 80 GLU A CA 1
ATOM 644 C C . GLU A 1 80 ? -13.338 5.172 14.124 1.00 68.44 80 GLU A C 1
ATOM 646 O O . GLU A 1 80 ? -14.060 4.208 14.388 1.00 68.44 80 GLU A O 1
ATOM 651 N N . ASP A 1 81 ? -12.602 5.820 15.035 1.00 56.31 81 ASP A N 1
ATOM 652 C CA . ASP A 1 81 ? -12.722 5.620 16.489 1.00 56.31 81 ASP A CA 1
ATOM 653 C C . ASP A 1 81 ? -14.074 6.127 17.025 1.00 56.31 81 ASP A C 1
ATOM 655 O O . ASP A 1 81 ? -14.521 7.217 16.586 1.00 56.31 81 ASP A O 1
#

Secondary structure (DSSP, 8-state):
-------EEEE-SS-TT-EEEES-------HHHHHHHHHHHHHHHHHHHH-TT--EEEGGGTS---TTTSPP-EEEPPPP-

Organism: NCBI:txid202772

InterPro domains:
  IPR029083 Immunity protein 32 [PF15566] (24-73)

Sequence (81 aa):
MSEQ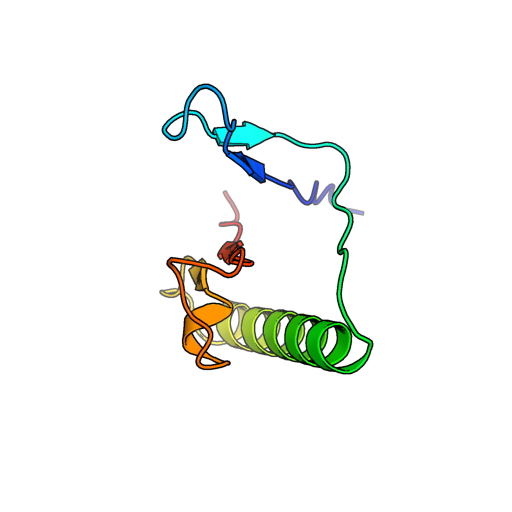SMKIFGYSNDDSETLLEMKEVSFLATPEILREIAEFLMASAEKFESDNKVDHLHFQDFFNINPEIDPDVISVKKLED

Radius of gyration: 13.92 Å; chains: 1; bounding box: 37×34×34 Å

pLDDT: mean 87.43, std 11.04, range [48.03, 97.38]